Protein AF-A0A2D6LLI8-F1 (afdb_monomer)

Solvent-accessible surface area (backbone atoms only — not comparable to full-atom values): 5074 Å² total; per-residue (Å²): 116,78,44,62,43,98,85,73,42,76,32,57,72,60,40,52,52,55,54,48,51,41,50,77,68,66,54,37,72,47,78,43,33,48,92,83,33,50,42,65,77,50,54,72,69,56,46,48,54,54,46,51,60,49,43,78,76,38,78,48,93,83,44,48,66,43,76,45,82,54,67,96,43,71,67,60,41,54,57,52,60,75,70,109

pLDDT: mean 92.25, std 7.18, range [65.0, 97.81]

Structure (mmCIF, N/CA/C/O backbone):
data_AF-A0A2D6LLI8-F1
#
_entry.id   AF-A0A2D6LLI8-F1
#
loop_
_atom_site.group_PDB
_atom_site.id
_atom_site.type_symbol
_atom_site.label_atom_id
_atom_site.label_alt_id
_atom_site.label_comp_id
_atom_site.label_asym_id
_atom_site.label_entity_id
_atom_site.label_seq_id
_atom_site.pdbx_PDB_ins_code
_atom_site.Cartn_x
_atom_site.Cartn_y
_atom_site.Cartn_z
_atom_site.occupancy
_atom_site.B_iso_or_equiv
_atom_site.auth_seq_id
_atom_site.auth_comp_id
_atom_site.auth_asym_id
_atom_site.auth_atom_id
_atom_site.pdbx_PDB_model_num
ATOM 1 N N . MET A 1 1 ? 0.765 -8.512 3.431 1.00 78.88 1 MET A N 1
ATOM 2 C CA . MET A 1 1 ? 1.670 -9.029 2.383 1.00 78.88 1 MET A CA 1
ATOM 3 C C . MET A 1 1 ? 0.924 -8.967 1.063 1.00 78.88 1 MET A C 1
ATOM 5 O O . MET A 1 1 ? -0.270 -9.259 1.074 1.00 78.88 1 MET A O 1
ATOM 9 N N . LEU A 1 2 ? 1.579 -8.541 -0.017 1.00 90.12 2 LEU A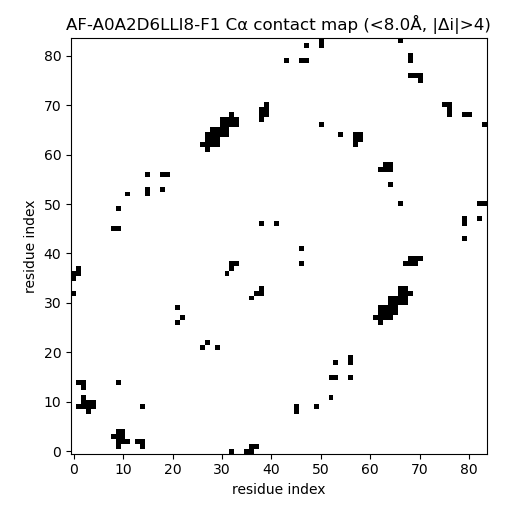 N 1
ATOM 10 C CA . LEU A 1 2 ? 0.980 -8.542 -1.353 1.00 90.12 2 LEU A CA 1
ATOM 11 C C . LEU A 1 2 ? 1.005 -9.978 -1.903 1.00 90.12 2 LEU A C 1
ATOM 13 O O . LEU A 1 2 ? 2.067 -10.599 -1.867 1.00 90.12 2 LEU A O 1
ATOM 17 N N . PRO A 1 3 ? -0.138 -10.549 -2.317 1.00 92.50 3 PRO A N 1
ATOM 18 C CA . PRO A 1 3 ? -0.164 -11.867 -2.934 1.00 92.50 3 PRO A CA 1
ATOM 19 C C . PRO A 1 3 ? 0.188 -11.755 -4.422 1.00 92.50 3 PRO A C 1
ATOM 21 O O . PRO A 1 3 ? -0.378 -10.930 -5.138 1.00 92.50 3 PRO A O 1
ATOM 24 N N . TRP A 1 4 ? 1.112 -12.594 -4.878 1.00 92.19 4 TRP A N 1
ATOM 25 C CA . TRP A 1 4 ? 1.585 -12.621 -6.261 1.00 92.19 4 TRP A CA 1
ATOM 26 C C . TRP A 1 4 ? 1.151 -13.912 -6.953 1.00 92.19 4 TRP A C 1
ATOM 28 O O . TRP A 1 4 ? 1.115 -14.972 -6.326 1.00 92.19 4 TRP A O 1
ATOM 38 N N . THR A 1 5 ? 0.848 -13.8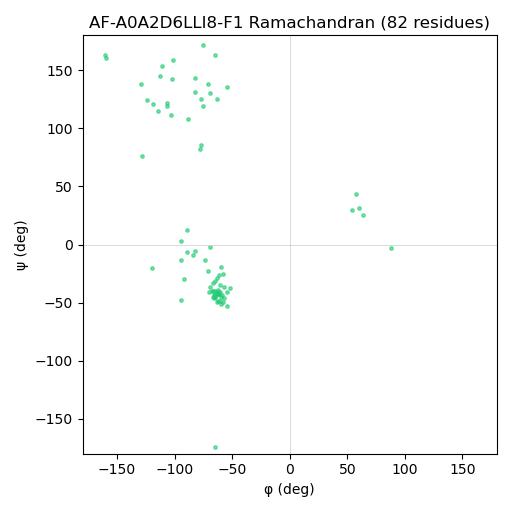19 -8.243 1.00 94.31 5 THR A N 1
ATOM 39 C CA . THR A 1 5 ? 0.708 -14.970 -9.140 1.00 94.31 5 THR A CA 1
ATOM 40 C C . THR A 1 5 ? 2.084 -15.544 -9.502 1.00 94.31 5 THR A C 1
ATOM 42 O O . THR A 1 5 ? 3.120 -14.942 -9.207 1.00 94.31 5 THR A O 1
ATOM 45 N N . GLU A 1 6 ? 2.112 -16.696 -10.179 1.00 94.81 6 GLU A N 1
ATOM 46 C CA . GLU A 1 6 ? 3.360 -17.291 -10.689 1.00 94.81 6 GLU A CA 1
ATOM 47 C C . GLU A 1 6 ? 4.076 -16.389 -11.713 1.00 94.81 6 GLU A C 1
ATOM 49 O O . GLU A 1 6 ? 5.302 -16.421 -11.807 1.00 94.81 6 GLU A O 1
ATOM 54 N N . ASP A 1 7 ? 3.329 -15.522 -12.404 1.00 92.88 7 ASP A N 1
ATOM 55 C CA . ASP A 1 7 ? 3.846 -14.558 -13.383 1.00 92.88 7 ASP A CA 1
ATOM 56 C C . ASP A 1 7 ? 4.241 -13.206 -12.752 1.00 92.88 7 ASP A C 1
ATOM 58 O O . ASP A 1 7 ? 4.464 -12.224 -13.461 1.00 92.88 7 ASP A O 1
ATOM 62 N N . PHE A 1 8 ? 4.329 -13.129 -11.418 1.00 88.81 8 PHE A N 1
ATOM 63 C CA . PHE A 1 8 ? 4.671 -11.915 -10.660 1.00 88.81 8 PHE A CA 1
ATOM 64 C C . PHE A 1 8 ? 3.705 -10.735 -10.872 1.00 88.81 8 PHE A C 1
ATOM 66 O O . PHE A 1 8 ? 4.089 -9.567 -10.766 1.00 88.81 8 PHE A O 1
ATOM 73 N N . THR A 1 9 ? 2.428 -11.024 -11.128 1.00 91.38 9 THR A N 1
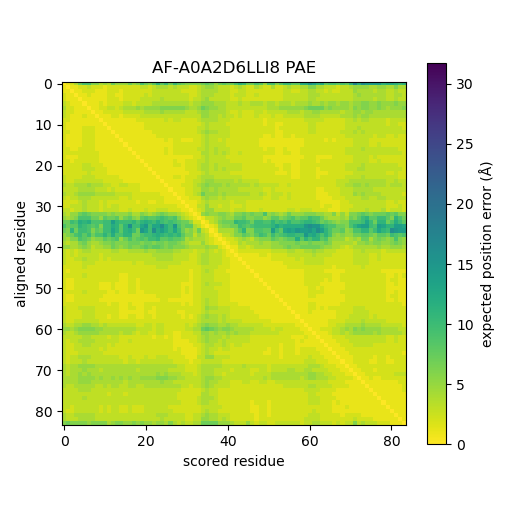ATOM 74 C CA . THR A 1 9 ? 1.340 -10.032 -11.113 1.00 91.38 9 THR A CA 1
ATOM 75 C C . THR A 1 9 ? 0.546 -10.120 -9.813 1.00 91.38 9 THR A C 1
ATOM 77 O O . THR A 1 9 ? 0.605 -11.131 -9.112 1.00 91.38 9 THR A O 1
ATOM 80 N N . LEU A 1 10 ? -0.169 -9.054 -9.442 1.00 93.00 10 LEU A N 1
ATOM 81 C CA . LEU A 1 10 ? -0.988 -9.056 -8.228 1.00 93.00 10 LEU A CA 1
ATOM 82 C C . LEU A 1 10 ? -2.098 -10.113 -8.353 1.00 93.00 10 LEU A C 1
ATOM 84 O O . LEU A 1 10 ? -2.898 -10.061 -9.285 1.00 93.00 10 LEU A O 1
ATOM 88 N N . ASP A 1 11 ? -2.195 -11.036 -7.395 1.00 96.25 11 ASP A N 1
ATOM 89 C CA . ASP A 1 11 ? -3.405 -11.850 -7.237 1.00 96.25 11 ASP A CA 1
ATOM 90 C C . ASP A 1 11 ? -4.475 -10.987 -6.557 1.00 96.25 11 ASP A C 1
ATOM 92 O O . ASP A 1 11 ? -4.625 -10.969 -5.330 1.00 96.25 11 ASP A O 1
ATOM 96 N N . GLU A 1 12 ? -5.211 -10.233 -7.373 1.00 96.44 12 GLU A N 1
ATOM 97 C CA . GLU A 1 12 ? -6.262 -9.324 -6.912 1.00 96.44 12 GLU A CA 1
ATOM 98 C C . GLU A 1 12 ? -7.300 -10.036 -6.044 1.00 96.44 12 GLU A C 1
ATOM 100 O O . GLU A 1 12 ? -7.721 -9.518 -5.011 1.00 96.44 12 GLU A O 1
ATOM 105 N N . SER A 1 13 ? -7.691 -11.256 -6.416 1.00 97.19 13 SER A N 1
ATOM 106 C CA . SER A 1 13 ? -8.717 -12.005 -5.692 1.00 97.19 13 SER A CA 1
ATOM 107 C C . SER A 1 13 ? -8.256 -12.366 -4.281 1.00 97.19 13 SER A C 1
ATOM 109 O O . SER A 1 13 ? -9.020 -12.233 -3.321 1.00 97.19 13 SER A O 1
ATOM 111 N N . ALA A 1 14 ? -7.010 -12.819 -4.125 1.00 96.81 14 ALA A N 1
ATOM 112 C CA . ALA A 1 14 ? -6.423 -13.049 -2.808 1.00 96.81 14 ALA A CA 1
ATOM 113 C C . ALA A 1 14 ? -6.234 -11.742 -2.032 1.00 96.81 14 ALA A C 1
ATOM 115 O O . ALA A 1 14 ? -6.521 -11.697 -0.833 1.00 96.81 14 ALA A O 1
ATOM 116 N N . PHE A 1 15 ? -5.808 -10.674 -2.707 1.00 96.25 15 PHE A N 1
ATOM 117 C CA . PHE A 1 15 ? -5.578 -9.375 -2.083 1.00 96.25 15 PHE A CA 1
ATOM 118 C C . PHE A 1 15 ? -6.869 -8.785 -1.508 1.00 96.25 15 PHE A C 1
ATOM 120 O O . PHE A 1 15 ? -6.916 -8.453 -0.321 1.00 96.25 15 PHE A O 1
ATOM 127 N N . VAL A 1 16 ? -7.945 -8.763 -2.299 1.00 97.81 16 VAL A N 1
ATOM 128 C CA . VAL A 1 16 ? -9.276 -8.300 -1.882 1.00 97.81 16 VAL A CA 1
ATOM 129 C C . VAL A 1 16 ? -9.768 -9.087 -0.670 1.00 97.81 16 VAL A C 1
ATOM 131 O O . VAL A 1 16 ? -10.204 -8.488 0.312 1.00 97.81 16 VAL A O 1
ATOM 134 N N . ARG A 1 17 ? -9.647 -10.423 -0.680 1.00 97.75 17 ARG A N 1
ATOM 135 C CA . ARG A 1 17 ? -10.047 -11.259 0.468 1.00 97.75 17 ARG A CA 1
ATOM 136 C C . ARG A 1 17 ? -9.260 -10.927 1.734 1.00 97.75 17 ARG A C 1
ATOM 138 O O . ARG A 1 17 ? -9.848 -10.887 2.815 1.00 97.75 17 ARG A O 1
ATOM 145 N N . HIS A 1 18 ? -7.955 -10.682 1.625 1.00 95.00 18 HIS A N 1
ATOM 146 C CA . HIS A 1 18 ? -7.129 -10.310 2.776 1.00 95.00 18 HIS A CA 1
ATOM 147 C C . HIS A 1 18 ? -7.529 -8.952 3.357 1.00 95.00 18 HIS A C 1
ATOM 149 O O . HIS A 1 18 ? -7.689 -8.834 4.572 1.00 95.00 18 HIS A O 1
ATOM 155 N N . VAL A 1 19 ? -7.734 -7.943 2.507 1.00 96.31 19 VAL A N 1
ATOM 156 C CA . VAL A 1 19 ? 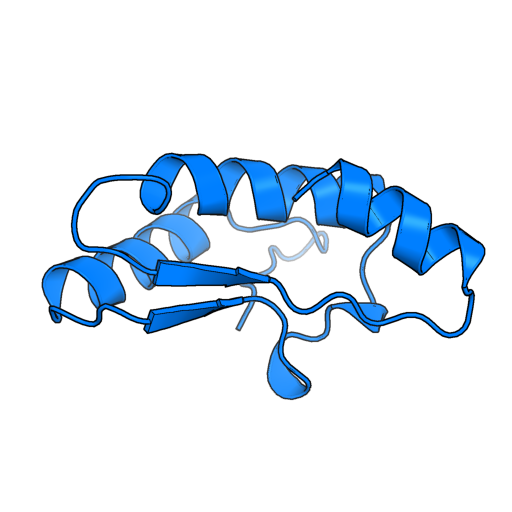-8.163 -6.606 2.946 1.00 96.31 19 VAL A CA 1
ATOM 157 C C . VAL A 1 19 ? -9.561 -6.669 3.561 1.00 96.31 19 VAL A C 1
ATOM 159 O O . VAL A 1 19 ? -9.771 -6.147 4.655 1.00 96.31 19 VAL A O 1
ATOM 162 N N . GLN A 1 20 ? -10.499 -7.377 2.925 1.00 97.31 20 GLN A N 1
ATOM 163 C CA . GLN A 1 20 ? -11.859 -7.534 3.442 1.00 97.31 20 GLN A CA 1
ATOM 164 C C . GLN A 1 20 ? -11.876 -8.251 4.795 1.00 97.31 20 GLN A C 1
ATOM 166 O O . GLN A 1 20 ? -12.584 -7.823 5.698 1.00 97.31 20 GLN A O 1
ATOM 171 N N . SER A 1 21 ? -11.026 -9.263 4.990 1.00 96.75 21 SER A N 1
ATOM 172 C CA . SER A 1 21 ? -10.899 -9.948 6.284 1.00 96.75 21 SER A CA 1
ATOM 173 C C . SER A 1 21 ? -10.457 -8.998 7.406 1.00 96.75 21 SER A C 1
ATOM 175 O O . SER A 1 21 ? -10.906 -9.135 8.543 1.00 96.75 21 SER A O 1
ATOM 177 N N . ALA A 1 22 ? -9.604 -8.010 7.108 1.00 95.38 22 ALA A N 1
ATOM 178 C CA . ALA A 1 22 ? -9.227 -6.983 8.079 1.00 95.38 22 ALA A CA 1
ATOM 179 C C . ALA A 1 22 ? -10.397 -6.027 8.387 1.00 95.38 22 ALA A C 1
ATOM 181 O O . ALA A 1 22 ? -10.642 -5.687 9.546 1.00 95.38 22 ALA A O 1
ATOM 182 N N . ILE A 1 23 ? -11.165 -5.638 7.369 1.00 96.50 23 ILE A N 1
ATOM 183 C CA . ILE A 1 23 ? -12.366 -4.809 7.548 1.00 96.50 23 ILE A CA 1
ATOM 184 C C . ILE A 1 23 ? -13.403 -5.548 8.409 1.00 96.50 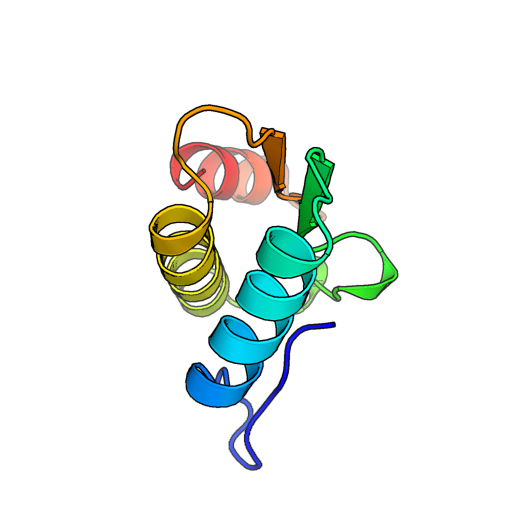23 ILE A C 1
ATOM 186 O O . ILE A 1 23 ? -13.888 -4.998 9.399 1.00 96.50 23 ILE A O 1
ATOM 190 N N . ASP A 1 24 ? -13.686 -6.812 8.095 1.00 97.31 24 ASP A N 1
ATOM 191 C CA . ASP A 1 24 ? -14.633 -7.659 8.833 1.00 97.31 24 ASP A CA 1
ATOM 192 C C . ASP A 1 24 ? -14.151 -7.930 10.268 1.00 97.31 24 ASP A C 1
ATOM 194 O O . ASP A 1 24 ? -14.945 -8.002 11.210 1.00 97.31 24 ASP A O 1
ATOM 198 N N . GLY A 1 25 ? -12.829 -7.984 10.458 1.00 97.06 25 GLY A N 1
ATOM 199 C CA . GLY A 1 25 ? -12.163 -8.025 11.761 1.00 97.06 25 GLY A CA 1
ATOM 200 C C . GLY A 1 25 ? -12.266 -6.731 12.578 1.00 97.06 25 GLY A C 1
ATOM 201 O O . GLY A 1 25 ? -11.807 -6.698 13.721 1.00 97.06 25 GLY A O 1
ATOM 202 N N . ARG A 1 26 ? -12.897 -5.677 12.039 1.00 95.62 26 ARG A N 1
ATOM 203 C CA . ARG A 1 26 ? -13.064 -4.342 12.644 1.00 95.62 26 ARG A CA 1
ATOM 204 C C . ARG A 1 26 ? -11.755 -3.586 12.881 1.00 95.62 26 ARG A C 1
ATOM 206 O O . ARG A 1 26 ? -11.701 -2.704 13.743 1.00 95.62 26 ARG A O 1
ATOM 213 N N . TYR A 1 27 ? -10.709 -3.895 12.118 1.00 96.25 27 TYR A N 1
ATOM 214 C CA . TYR A 1 27 ? -9.518 -3.051 12.084 1.00 96.25 27 TYR A CA 1
ATOM 215 C C . TYR A 1 27 ? -9.859 -1.729 11.394 1.00 96.25 27 TYR A C 1
ATOM 217 O O . TYR A 1 27 ? -10.451 -1.718 10.319 1.00 96.25 27 TYR A O 1
ATOM 225 N N . LYS A 1 28 ? -9.499 -0.611 12.031 1.00 95.00 28 LYS A N 1
ATOM 226 C CA . LYS A 1 28 ? -9.748 0.733 11.488 1.00 95.00 28 LYS A CA 1
ATOM 227 C C . LYS A 1 28 ? -8.551 1.259 10.711 1.00 95.00 28 LYS A C 1
ATOM 229 O O . LYS A 1 28 ? -8.709 1.717 9.590 1.00 95.00 28 LYS A O 1
ATOM 234 N N . CYS A 1 29 ? -7.365 1.149 11.302 1.00 95.75 29 CYS A N 1
ATOM 235 C CA . CYS A 1 29 ? -6.115 1.548 10.672 1.00 95.75 29 CYS A CA 1
ATOM 236 C C . CYS A 1 29 ? -5.562 0.359 9.885 1.00 95.75 29 CYS A C 1
ATOM 238 O O . CYS A 1 29 ? -5.111 -0.622 10.484 1.00 95.75 29 CYS A O 1
ATOM 240 N N . ILE A 1 30 ? -5.626 0.427 8.556 1.00 94.12 30 ILE A N 1
ATOM 241 C CA . ILE A 1 30 ? -5.125 -0.630 7.672 1.00 94.12 30 ILE A CA 1
ATOM 242 C C . ILE A 1 30 ? -3.949 -0.057 6.893 1.00 94.12 30 ILE A C 1
ATOM 244 O O . ILE A 1 30 ? -4.110 0.870 6.107 1.00 94.12 30 ILE A O 1
ATOM 248 N N . TYR A 1 31 ? -2.762 -0.613 7.129 1.00 92.62 31 TYR A N 1
ATOM 249 C CA . TYR A 1 31 ? -1.523 -0.123 6.538 1.00 92.62 31 TYR A CA 1
ATOM 250 C C . TYR A 1 31 ? -1.022 -1.052 5.433 1.00 92.62 31 TYR A C 1
ATOM 252 O O . TYR A 1 31 ? -0.754 -2.236 5.662 1.00 92.62 31 TYR A O 1
ATOM 260 N N . LEU A 1 32 ? -0.878 -0.497 4.233 1.00 91.25 32 LEU A N 1
ATOM 261 C CA . LEU A 1 32 ? -0.377 -1.167 3.044 1.00 91.25 32 LEU A CA 1
ATOM 262 C C . LEU A 1 32 ? 1.084 -0.781 2.780 1.00 91.25 32 LEU A C 1
ATOM 264 O O . LEU A 1 32 ? 1.469 0.371 2.951 1.00 91.25 32 LEU A O 1
ATOM 268 N N . MET A 1 33 ? 1.892 -1.740 2.314 1.00 86.38 33 MET A N 1
ATOM 269 C CA . MET A 1 33 ? 3.282 -1.506 1.880 1.00 86.38 33 MET A CA 1
ATOM 270 C C . MET A 1 33 ? 4.207 -0.888 2.949 1.00 86.38 33 MET A C 1
ATOM 272 O O . MET A 1 33 ? 5.041 -0.033 2.658 1.00 86.38 33 MET A O 1
ATOM 276 N N . GLY A 1 34 ? 4.128 -1.388 4.187 1.00 75.25 34 GLY A N 1
ATOM 277 C CA . GLY A 1 34 ? 5.219 -1.225 5.158 1.00 75.25 34 GLY A CA 1
ATOM 278 C C . GLY A 1 34 ? 6.505 -1.941 4.728 1.00 75.25 34 GLY A C 1
ATOM 279 O O . GLY A 1 34 ? 6.558 -2.548 3.661 1.00 75.25 34 GLY A O 1
ATOM 280 N N . THR A 1 35 ? 7.536 -1.965 5.579 1.00 69.88 35 THR A N 1
ATOM 281 C CA . THR A 1 35 ? 8.820 -2.638 5.275 1.00 69.88 35 THR A CA 1
ATOM 282 C C . THR A 1 35 ? 8.644 -4.094 4.815 1.00 69.88 35 THR A C 1
ATOM 284 O O . THR A 1 35 ? 9.318 -4.534 3.892 1.00 69.88 35 THR A O 1
ATOM 287 N N . ALA A 1 36 ? 7.688 -4.824 5.403 1.00 65.19 36 ALA A N 1
ATOM 288 C CA . ALA A 1 36 ? 7.356 -6.208 5.043 1.00 65.19 36 ALA A CA 1
ATOM 289 C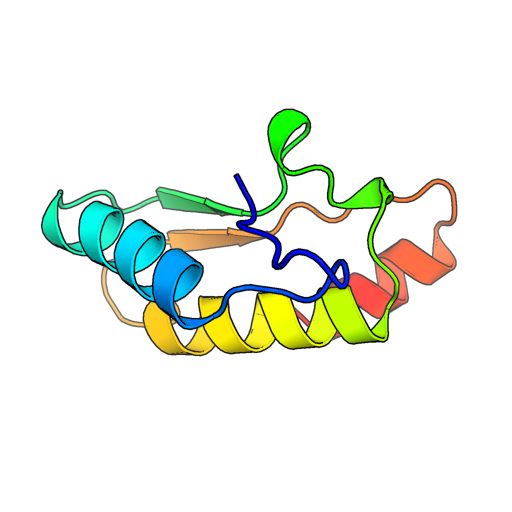 C . ALA A 1 36 ? 6.413 -6.350 3.826 1.00 65.19 36 ALA A C 1
ATOM 291 O O . ALA A 1 36 ? 6.083 -7.459 3.421 1.00 65.19 36 ALA A O 1
ATOM 292 N N . GLY A 1 37 ? 5.907 -5.241 3.285 1.00 65.00 37 GLY A N 1
ATOM 293 C CA . GLY A 1 37 ? 5.030 -5.218 2.114 1.00 65.00 37 GLY A CA 1
ATOM 294 C C . GLY A 1 37 ? 5.767 -5.000 0.796 1.00 65.00 37 GLY A C 1
ATOM 295 O O . GLY A 1 37 ? 5.101 -4.871 -0.222 1.00 65.00 37 GLY A O 1
ATOM 296 N N . GLU A 1 38 ? 7.104 -4.926 0.831 1.00 74.44 38 GLU A N 1
ATOM 297 C CA . GLU A 1 38 ? 7.978 -4.857 -0.349 1.00 74.44 38 GLU A CA 1
ATOM 298 C C . GLU A 1 38 ? 7.629 -3.725 -1.333 1.00 74.44 38 GLU A C 1
ATOM 300 O O . GLU A 1 38 ? 7.910 -3.813 -2.523 1.00 74.44 38 GLU A O 1
ATOM 305 N N . GLY A 1 39 ? 7.072 -2.607 -0.848 1.00 74.00 39 GLY A N 1
ATOM 306 C CA . GLY A 1 39 ? 6.658 -1.481 -1.703 1.00 74.00 39 GLY A CA 1
ATOM 307 C C . GLY A 1 39 ? 7.796 -0.855 -2.528 1.00 74.00 39 GLY A C 1
ATOM 308 O O . GLY A 1 39 ? 7.549 -0.206 -3.546 1.00 74.00 39 GLY A O 1
ATOM 309 N N . TYR A 1 40 ? 9.052 -1.083 -2.127 1.00 76.81 40 TYR A N 1
ATOM 310 C CA . TYR A 1 40 ? 10.246 -0.684 -2.878 1.00 76.81 40 TYR A CA 1
ATOM 311 C C . TYR A 1 40 ? 10.466 -1.511 -4.159 1.00 76.81 40 TYR A C 1
ATOM 313 O O . TYR A 1 40 ? 11.156 -1.045 -5.061 1.00 76.81 40 TYR A O 1
ATOM 321 N N . ALA A 1 41 ? 9.910 -2.724 -4.242 1.00 82.81 41 ALA A N 1
ATOM 322 C CA . ALA A 1 41 ? 10.139 -3.668 -5.337 1.00 82.81 41 ALA A CA 1
ATOM 323 C C . ALA A 1 41 ? 9.146 -3.506 -6.502 1.00 82.81 41 ALA A C 1
ATOM 325 O O . ALA A 1 41 ? 9.297 -4.146 -7.540 1.00 82.81 41 ALA A O 1
ATOM 326 N N . LEU A 1 42 ? 8.131 -2.651 -6.349 1.00 88.69 42 LEU A N 1
ATOM 327 C CA . LEU A 1 42 ? 7.085 -2.471 -7.352 1.00 88.69 42 LEU A CA 1
ATOM 328 C C . LEU A 1 42 ? 7.512 -1.515 -8.464 1.00 88.69 42 LEU A C 1
ATOM 330 O O . LEU A 1 42 ? 8.118 -0.471 -8.204 1.00 88.69 42 LEU A O 1
ATOM 334 N N . SER A 1 43 ? 7.092 -1.817 -9.695 1.00 90.31 43 SER A N 1
ATOM 335 C CA . SER A 1 43 ? 7.040 -0.817 -10.765 1.00 90.31 43 SER A CA 1
ATOM 336 C C . SER A 1 43 ? 6.006 0.271 -10.433 1.00 90.31 43 SER A C 1
ATOM 338 O O . SER A 1 43 ? 5.138 0.064 -9.584 1.00 90.31 43 SER A O 1
ATOM 340 N N . ASN A 1 44 ? 6.060 1.427 -11.104 1.00 90.69 44 ASN A N 1
ATOM 341 C CA . ASN A 1 44 ? 5.054 2.475 -10.893 1.00 90.69 44 ASN A CA 1
ATOM 342 C C . ASN A 1 44 ? 3.643 2.009 -11.302 1.00 90.69 44 ASN A C 1
ATOM 344 O O . ASN A 1 44 ? 2.709 2.236 -10.547 1.00 90.69 44 ASN A O 1
ATOM 348 N N . ALA A 1 45 ? 3.506 1.277 -12.414 1.00 93.00 45 ALA A N 1
ATOM 349 C CA . ALA A 1 45 ? 2.215 0.741 -12.853 1.00 93.00 45 ALA A CA 1
ATOM 350 C C . ALA A 1 45 ? 1.650 -0.300 -11.869 1.00 93.00 45 ALA A C 1
ATOM 352 O O . ALA A 1 45 ? 0.462 -0.306 -11.566 1.00 93.00 45 ALA A O 1
ATOM 353 N N . THR A 1 46 ? 2.510 -1.167 -11.323 1.00 92.44 46 THR A N 1
ATOM 354 C CA . THR A 1 46 ? 2.092 -2.137 -10.300 1.00 92.44 46 THR A CA 1
ATOM 355 C C . THR A 1 46 ? 1.706 -1.437 -8.999 1.00 92.44 46 THR A C 1
ATOM 357 O O . THR A 1 46 ? 0.734 -1.834 -8.365 1.00 92.44 46 THR A O 1
ATOM 360 N N . PHE A 1 47 ? 2.453 -0.403 -8.598 1.00 93.81 47 PHE A N 1
ATOM 361 C CA . PHE A 1 47 ? 2.133 0.406 -7.423 1.00 93.81 47 PHE A CA 1
ATOM 362 C C . PHE A 1 47 ? 0.759 1.067 -7.568 1.00 93.81 47 PHE A C 1
ATOM 364 O O . PHE A 1 47 ? -0.072 0.906 -6.682 1.00 93.81 47 PHE A O 1
ATOM 371 N N . GLU A 1 48 ? 0.515 1.749 -8.689 1.00 95.56 48 GLU A N 1
ATOM 372 C CA . GLU A 1 48 ? -0.764 2.396 -9.001 1.00 95.56 48 GLU A CA 1
ATOM 373 C C . GLU A 1 48 ? -1.923 1.403 -8.903 1.00 95.56 48 GLU A C 1
ATOM 375 O O . GLU A 1 48 ? -2.834 1.595 -8.104 1.00 95.56 48 GLU A O 1
ATOM 380 N N . HIS A 1 49 ? -1.817 0.269 -9.597 1.00 95.75 49 HIS A N 1
ATOM 381 C CA . HIS A 1 49 ? -2.848 -0.764 -9.584 1.00 95.75 49 HIS A CA 1
ATOM 382 C C . HIS A 1 49 ? -3.140 -1.314 -8.173 1.00 95.75 49 HIS A C 1
ATOM 384 O O . HIS A 1 49 ? -4.294 -1.465 -7.774 1.00 95.75 49 HIS A O 1
ATOM 390 N N . VAL A 1 50 ? -2.099 -1.579 -7.376 1.00 95.06 50 VAL A N 1
ATOM 391 C CA . VAL A 1 50 ? -2.250 -2.027 -5.980 1.00 95.06 50 VAL A CA 1
ATOM 392 C C . VAL A 1 50 ? -2.973 -0.974 -5.132 1.00 95.06 50 VAL A C 1
ATOM 394 O O . VAL A 1 50 ? -3.839 -1.326 -4.323 1.00 95.06 50 VAL A O 1
ATOM 397 N N . VAL A 1 51 ? -2.623 0.304 -5.302 1.00 96.00 51 VAL A N 1
ATOM 398 C CA . VAL A 1 51 ? -3.248 1.427 -4.590 1.00 96.00 51 VAL A CA 1
ATOM 399 C C . VAL A 1 51 ? -4.715 1.570 -4.981 1.00 96.00 51 VAL A C 1
ATOM 401 O O . VAL A 1 51 ? -5.554 1.670 -4.089 1.00 96.00 51 VAL A O 1
ATOM 404 N N . GLU A 1 52 ? -5.048 1.491 -6.269 1.00 97.38 52 GLU A N 1
ATOM 405 C CA . GLU A 1 52 ? -6.427 1.572 -6.765 1.00 97.38 52 GLU A CA 1
ATOM 406 C C . GLU A 1 52 ? -7.323 0.483 -6.160 1.00 97.38 52 GLU A C 1
ATOM 408 O O . GLU A 1 52 ? -8.389 0.782 -5.610 1.00 97.38 52 GLU A O 1
ATOM 413 N N . VAL A 1 53 ? -6.876 -0.779 -6.192 1.00 97.50 53 VAL A N 1
ATOM 414 C CA . VAL A 1 53 ? -7.638 -1.906 -5.626 1.00 97.50 53 VAL A CA 1
ATOM 415 C C . VAL A 1 53 ? -7.825 -1.728 -4.117 1.00 97.50 53 VAL A C 1
ATOM 417 O O . VAL A 1 53 ? -8.913 -1.960 -3.584 1.00 97.50 53 VAL A O 1
ATOM 420 N N . PHE A 1 54 ? -6.784 -1.285 -3.406 1.00 97.12 54 PHE A N 1
ATOM 421 C CA . PHE A 1 54 ? -6.863 -1.049 -1.965 1.00 97.12 54 PHE A CA 1
ATOM 422 C C . PHE A 1 54 ? -7.795 0.114 -1.611 1.00 97.12 54 PHE A C 1
ATOM 424 O O . PHE A 1 54 ? -8.627 -0.015 -0.706 1.00 97.12 54 PHE A O 1
ATOM 431 N N . ALA A 1 55 ? -7.691 1.231 -2.330 1.00 97.19 55 ALA A N 1
ATOM 432 C CA . ALA A 1 55 ? -8.511 2.416 -2.122 1.00 97.19 55 ALA A CA 1
ATOM 433 C C . ALA A 1 55 ? -9.995 2.112 -2.358 1.00 97.19 55 ALA A C 1
ATOM 435 O O . ALA A 1 55 ? -10.827 2.468 -1.522 1.00 97.19 55 ALA A O 1
ATOM 436 N N . GLY A 1 56 ? -10.323 1.351 -3.411 1.00 97.44 56 GLY A N 1
ATOM 437 C CA . GLY A 1 56 ? -11.695 0.922 -3.706 1.00 97.44 56 GLY A CA 1
ATOM 438 C C . GLY A 1 56 ? -12.359 0.122 -2.577 1.00 97.44 56 GLY A C 1
ATOM 439 O O . GLY A 1 56 ? -13.582 0.135 -2.438 1.00 97.44 56 GLY A O 1
ATOM 440 N N . LEU A 1 57 ? -11.570 -0.540 -1.726 1.00 97.31 57 LEU A N 1
ATOM 441 C CA . LEU A 1 57 ? -12.074 -1.276 -0.565 1.00 97.31 57 LEU A CA 1
ATOM 442 C C . LEU A 1 57 ? -12.110 -0.444 0.717 1.00 97.31 57 LEU A C 1
ATOM 444 O O . LEU A 1 57 ? -12.932 -0.733 1.593 1.00 97.31 57 LEU A O 1
ATOM 448 N N . THR A 1 58 ? -11.215 0.535 0.864 1.00 97.25 58 THR A N 1
ATOM 449 C CA . THR A 1 58 ? -10.880 1.126 2.171 1.00 97.25 58 THR A CA 1
ATOM 450 C C . THR A 1 58 ? -11.162 2.617 2.305 1.00 97.25 58 THR A C 1
ATOM 452 O O . THR A 1 58 ? -11.336 3.074 3.434 1.00 97.25 58 THR A O 1
ATOM 455 N N . VAL A 1 59 ? -11.285 3.369 1.207 1.00 96.38 59 VAL A N 1
ATOM 456 C CA . VAL A 1 59 ? -11.648 4.796 1.238 1.00 96.38 59 VAL A CA 1
ATOM 457 C C . VAL A 1 59 ? -13.155 4.926 1.460 1.00 96.38 59 VAL A C 1
ATOM 459 O O . VAL A 1 59 ? -13.950 5.040 0.529 1.00 96.38 59 VAL A O 1
ATOM 462 N N . LYS A 1 60 ? -13.555 4.829 2.728 1.00 95.56 60 LYS A N 1
ATOM 463 C CA . LYS A 1 60 ? -14.938 4.948 3.202 1.00 95.56 60 LYS A CA 1
ATOM 464 C C . LYS A 1 60 ? -14.975 5.258 4.694 1.00 95.56 60 LYS A C 1
ATOM 466 O O . LYS A 1 60 ? -13.997 5.044 5.411 1.00 95.56 60 LYS A O 1
ATOM 471 N N . ASP A 1 61 ? -16.129 5.719 5.161 1.00 95.62 61 ASP A N 1
ATOM 472 C CA . ASP A 1 61 ? -16.323 6.117 6.553 1.00 95.62 61 ASP A CA 1
ATOM 473 C C . ASP A 1 61 ? -15.949 5.006 7.547 1.00 95.62 61 ASP A C 1
ATOM 475 O O . ASP A 1 61 ? -16.330 3.841 7.404 1.00 95.62 61 ASP A O 1
ATOM 479 N N . GLY A 1 62 ? -15.228 5.391 8.602 1.00 95.25 62 GLY A N 1
ATOM 480 C CA . GLY A 1 62 ? -14.862 4.506 9.710 1.00 95.25 62 GLY A CA 1
ATOM 481 C C . GLY A 1 62 ? -13.557 3.724 9.530 1.00 95.25 62 GLY A C 1
ATOM 482 O O . GLY A 1 62 ? -13.147 3.049 10.479 1.00 95.25 62 GLY A O 1
ATOM 483 N N . LEU A 1 63 ? -12.897 3.847 8.375 1.00 97.44 63 LEU A N 1
ATOM 484 C CA . LEU A 1 63 ? -11.558 3.320 8.115 1.00 97.44 63 LEU A CA 1
ATOM 485 C C . LEU A 1 63 ? -10.536 4.455 7.968 1.00 97.44 63 LEU A C 1
ATOM 487 O O . LEU A 1 63 ? -10.874 5.571 7.589 1.00 97.44 63 LEU A O 1
ATOM 491 N N . ASP A 1 64 ? -9.285 4.139 8.279 1.00 96.56 64 ASP A N 1
ATOM 492 C CA . ASP A 1 64 ? -8.115 5.009 8.152 1.00 96.56 64 ASP A CA 1
ATOM 493 C C . ASP A 1 64 ? -7.024 4.249 7.368 1.00 96.56 64 ASP A C 1
ATOM 495 O O . ASP A 1 64 ? -6.120 3.648 7.967 1.00 96.56 64 ASP A O 1
ATOM 499 N N . PRO A 1 65 ? -7.171 4.130 6.032 1.00 96.25 65 PRO A N 1
ATOM 500 C CA . PRO A 1 65 ? -6.193 3.455 5.193 1.00 96.25 65 PRO A CA 1
ATOM 501 C C . PRO A 1 65 ? -4.908 4.271 5.077 1.00 96.25 65 PRO A C 1
ATOM 503 O O . PRO A 1 65 ? -4.928 5.481 4.878 1.00 96.25 65 PRO A O 1
ATOM 506 N N . GLN A 1 66 ? -3.772 3.587 5.153 1.00 95.25 66 GLN A N 1
ATOM 507 C CA . GLN A 1 66 ? -2.453 4.203 5.061 1.00 95.25 66 GLN A CA 1
ATOM 508 C C . GLN A 1 66 ? -1.614 3.463 4.023 1.00 95.25 66 GLN A C 1
ATOM 510 O O . GLN A 1 66 ? -1.601 2.231 3.991 1.00 95.25 66 GLN A O 1
ATOM 515 N N . ILE A 1 67 ? -0.880 4.208 3.198 1.00 94.31 67 ILE A N 1
ATOM 516 C CA . ILE A 1 67 ? -0.036 3.656 2.136 1.00 94.31 67 ILE A CA 1
ATOM 517 C C . ILE A 1 6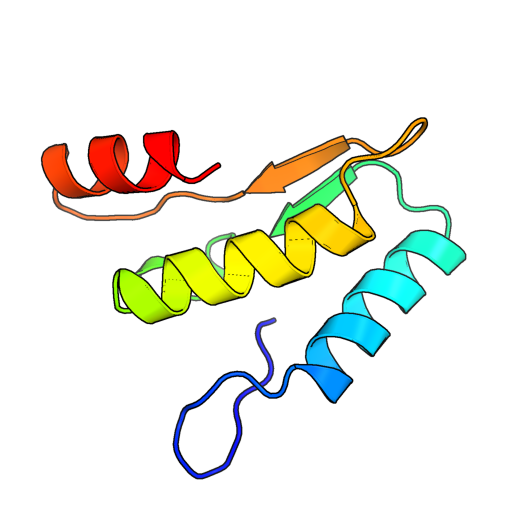7 ? 1.414 4.053 2.398 1.00 94.31 67 ILE A C 1
ATOM 519 O O . ILE A 1 67 ? 1.757 5.232 2.478 1.00 94.31 67 ILE A O 1
ATOM 523 N N . GLY A 1 68 ? 2.285 3.057 2.539 1.00 93.00 68 GLY A N 1
ATOM 524 C CA . GLY A 1 68 ? 3.724 3.260 2.614 1.00 93.00 68 GLY A CA 1
ATOM 525 C C . GLY A 1 68 ? 4.304 3.582 1.241 1.00 93.00 68 GLY A C 1
ATOM 526 O O . GLY A 1 68 ? 4.242 2.764 0.325 1.00 93.00 68 GLY A O 1
ATOM 527 N N . VAL A 1 69 ? 4.916 4.760 1.109 1.00 92.94 69 VAL A N 1
ATOM 528 C CA . VAL A 1 69 ? 5.676 5.154 -0.084 1.00 92.94 69 VAL A CA 1
ATOM 529 C C . VAL A 1 69 ? 7.167 5.039 0.222 1.00 92.94 69 VAL A C 1
ATOM 531 O O . VAL A 1 69 ? 7.706 5.798 1.024 1.00 92.94 69 VAL A O 1
ATOM 534 N N . ILE A 1 70 ? 7.834 4.071 -0.410 1.00 88.31 70 ILE A N 1
ATOM 535 C CA . ILE A 1 70 ? 9.261 3.780 -0.211 1.00 88.31 70 ILE A CA 1
ATOM 536 C C . ILE A 1 70 ? 9.974 3.847 -1.564 1.00 88.31 70 ILE A C 1
ATOM 538 O O . ILE A 1 70 ? 9.598 3.141 -2.498 1.00 88.31 70 ILE A O 1
ATOM 542 N N . SER A 1 71 ? 11.009 4.683 -1.668 1.00 88.56 71 SER A N 1
ATOM 543 C CA . SER A 1 71 ? 11.939 4.728 -2.802 1.00 88.56 71 SER A CA 1
ATOM 544 C C . SER A 1 71 ? 13.251 5.409 -2.388 1.00 88.56 71 SER A C 1
ATOM 546 O O . SER A 1 71 ? 13.294 6.145 -1.403 1.00 88.56 71 SER A O 1
ATOM 548 N N . LEU A 1 72 ? 14.321 5.172 -3.151 1.00 90.31 72 LEU A N 1
ATOM 549 C CA . LEU A 1 72 ? 15.583 5.916 -3.053 1.00 90.31 72 LEU A CA 1
ATOM 550 C C . LEU A 1 72 ? 15.563 7.229 -3.859 1.00 90.31 72 LEU A C 1
ATOM 552 O O . LEU A 1 72 ? 16.485 8.033 -3.746 1.00 90.31 72 LEU A O 1
ATOM 556 N N . SER A 1 73 ? 14.530 7.452 -4.678 1.00 90.81 73 SER A N 1
ATOM 557 C CA . SER A 1 73 ? 14.345 8.658 -5.486 1.00 90.81 73 SER A CA 1
ATOM 558 C C . SER A 1 73 ? 13.243 9.533 -4.900 1.00 90.81 73 SER A C 1
ATOM 560 O O . SER A 1 73 ? 12.077 9.141 -4.872 1.00 90.81 73 SER A O 1
ATOM 562 N N . MET A 1 74 ? 13.592 10.761 -4.506 1.00 95.56 74 MET A N 1
ATOM 563 C CA . MET A 1 74 ? 12.609 11.758 -4.061 1.00 95.56 74 MET A CA 1
ATOM 564 C C . MET A 1 74 ? 11.547 12.045 -5.123 1.00 95.56 74 MET A C 1
ATOM 566 O O . MET A 1 74 ? 10.381 12.223 -4.789 1.00 95.56 74 MET A O 1
ATOM 570 N N . GLN A 1 75 ? 11.930 12.058 -6.401 1.00 95.44 75 GLN A N 1
ATOM 571 C CA . GLN A 1 75 ? 10.984 12.288 -7.487 1.00 95.44 75 GLN A CA 1
ATOM 572 C C . GLN A 1 75 ? 9.958 11.153 -7.578 1.00 95.44 75 GLN A C 1
ATOM 574 O O . GLN A 1 75 ? 8.765 11.418 -7.665 1.00 95.44 75 GLN A O 1
ATOM 579 N N . GLN A 1 76 ? 10.403 9.901 -7.448 1.00 92.44 76 GLN A N 1
ATOM 580 C CA . GLN A 1 76 ? 9.496 8.754 -7.449 1.00 92.44 76 GLN A CA 1
ATOM 581 C C . GLN A 1 76 ? 8.575 8.751 -6.218 1.00 92.44 76 GLN A C 1
ATOM 583 O O . GLN A 1 76 ? 7.425 8.332 -6.313 1.00 92.44 76 GLN A O 1
ATOM 588 N N . ILE A 1 77 ? 9.054 9.235 -5.065 1.00 93.62 77 ILE A N 1
ATOM 589 C CA . ILE A 1 77 ? 8.203 9.437 -3.882 1.00 93.62 77 ILE A CA 1
ATOM 590 C C . ILE A 1 77 ? 7.089 10.439 -4.201 1.00 93.62 77 ILE A C 1
ATOM 592 O O . ILE A 1 77 ? 5.930 10.149 -3.924 1.00 93.62 77 ILE A O 1
ATOM 596 N N . LEU A 1 78 ? 7.416 11.587 -4.802 1.00 96.31 78 LEU A N 1
ATOM 597 C CA . LEU A 1 78 ? 6.423 12.604 -5.168 1.00 96.31 78 LEU A CA 1
ATOM 598 C C . LEU A 1 78 ? 5.405 12.079 -6.189 1.00 96.31 78 LEU A C 1
ATOM 600 O O . LEU A 1 78 ? 4.212 12.309 -6.023 1.00 96.31 78 LEU A O 1
ATOM 604 N N . GLU A 1 79 ? 5.863 11.343 -7.203 1.00 95.38 79 GLU A N 1
ATOM 605 C CA . GLU A 1 79 ? 4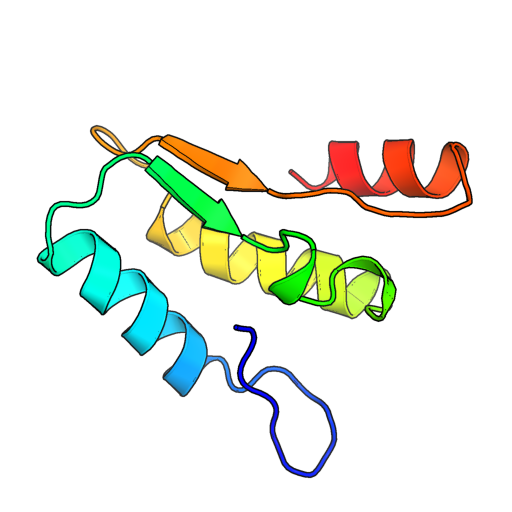.992 10.703 -8.198 1.00 95.38 79 GLU A CA 1
ATOM 606 C C . GLU A 1 79 ? 4.019 9.719 -7.541 1.00 95.38 79 GLU A C 1
ATOM 608 O O . GLU A 1 79 ? 2.826 9.758 -7.815 1.00 95.38 79 GLU A O 1
ATOM 613 N N . ARG A 1 80 ? 4.504 8.879 -6.621 1.00 94.88 80 ARG A N 1
ATOM 614 C CA . ARG A 1 80 ? 3.664 7.909 -5.904 1.00 94.88 80 ARG A CA 1
ATOM 615 C C . ARG A 1 80 ? 2.697 8.564 -4.926 1.00 94.88 80 ARG A C 1
ATOM 617 O O . ARG A 1 80 ? 1.576 8.096 -4.805 1.00 94.88 80 ARG A O 1
ATOM 624 N N . LEU A 1 81 ? 3.100 9.643 -4.254 1.00 95.69 81 LEU A N 1
ATOM 625 C CA . LEU A 1 81 ? 2.205 10.406 -3.378 1.00 95.69 81 LEU A CA 1
ATOM 626 C C . LEU A 1 81 ? 1.042 11.041 -4.144 1.00 95.69 81 LEU A C 1
ATOM 628 O O . LEU A 1 81 ? -0.015 11.217 -3.559 1.00 95.69 81 LEU A O 1
ATOM 632 N N . ALA A 1 82 ? 1.217 11.369 -5.426 1.00 95.88 82 ALA A N 1
ATOM 633 C CA . ALA A 1 82 ? 0.136 11.890 -6.261 1.00 95.88 82 ALA A CA 1
ATOM 634 C C . ALA A 1 82 ? -0.898 10.822 -6.675 1.00 95.88 82 ALA A C 1
ATOM 636 O O . ALA A 1 82 ? -1.959 11.186 -7.175 1.00 95.88 82 ALA A O 1
ATOM 637 N N . LEU A 1 83 ? -0.585 9.532 -6.490 1.00 94.12 83 LEU A N 1
ATOM 638 C CA . LEU A 1 83 ? -1.473 8.397 -6.775 1.00 94.12 83 LEU A CA 1
ATOM 639 C C . LEU A 1 83 ? -2.259 7.923 -5.540 1.00 94.12 83 LEU A C 1
ATOM 641 O O . LEU A 1 83 ? -3.177 7.119 -5.683 1.00 94.12 83 LEU A O 1
ATOM 645 N N . CYS A 1 84 ? -1.862 8.369 -4.345 1.00 91.00 84 CYS A N 1
ATOM 646 C CA . CYS A 1 84 ? -2.491 8.032 -3.067 1.00 91.00 84 CYS A CA 1
ATOM 647 C C . CYS A 1 84 ? -3.568 9.057 -2.700 1.00 91.00 84 CYS A C 1
ATOM 649 O O . CYS A 1 84 ? -4.604 8.625 -2.148 1.00 91.00 84 CYS A O 1
#

Mean predicted aligned error: 2.96 Å

Radius of gyration: 12.65 Å; Cα contacts (8 Å, |Δi|>4): 89; chains: 1; bounding box: 32×30×26 Å

Sequence (84 aa):
MLPWTEDFTLDESAFVRHVQSAIDGRYKCIYLMGTAGEGYALSNATFEHVVEVFAGLTVKDGLDPQIGVISLSMQQILERLALC

Secondary structure (DSSP, 8-state):
---B-TTS-B-HHHHHHHHHHHHHTT-SEEEES-GGGTGGG--HHHHHHHHHHHHHHHSSTT-EEEE----S-HHHHHHHHTT-

Nearest PDB structures (foldseek):
  4m19-assembly1_B  TM=9.054E-01  e=2.742E-03  Campylobacter jejuni subsp. jejuni NCTC 11168 = ATCC 700819
  7kkg-assembly1_D  TM=9.053E-01  e=2.742E-03  Campylobacter jejuni subsp. jejuni NCTC 11168 = ATCC 700819
  7kwf-assembly2_B  TM=8.946E-01  e=3.793E-03  Campylobacter jejuni subsp. jejuni NCTC 11168 = ATCC 700819
  7kkd-assembly2_D  TM=9.037E-01  e=5.599E-03  Campylobacter jejuni subsp. jejuni NCTC 11168 = ATCC 700819
  7kto-assembly1_C  TM=8.949E-01  e=2.050E-02  Campylobacter jejuni subsp. jejuni NCTC 11168 = ATCC 700819

F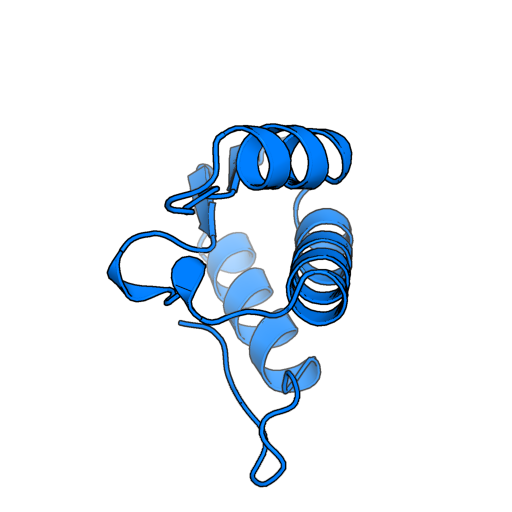oldseek 3Di:
DFDADPVRAGPLVVVLVVLVVCVVVLPAEAEADDPVNPLAVDDPVRLLVSLVSNCVNAVDPRHDYHYDQDYPDPVSSVVSVVSD